Protein 2HW4 (pdb70)

Secondary structure (DSSP, 8-state):
---PPP-GGGS-SEEE--SEEEEEEEEEEE---EEEEEEE-TT-SSHHHHHHHHHHHHHHTT-EEEEEEEEEEEEETTTTEEEEE---TTT-B--HHHHHHHHHHHSTTSEEEE--

Organism: Homo sapiens (NCBI:txid9606)

GO terms:
  GO:0051015 actin filament binding (F, IDA)
  GO:0061851 leading edge of lamellipodium (C, IDA)
  GO:0030036 actin cytoskeleton organization (P, IDA)
  GO:0097581 lamellipodium organization (P, IDA)
  GO:0005515 protein binding (F, IPI)
  GO:0101006 protein histidine phosphatase activity (F, IDA)
  GO:0004857 enzyme inhibitor activity (F, IDA)
  GO:0005829 cytosol (C, IDA)
  GO:0019855 calcium channel inhibitor activity (F, IDA)
  GO:0101006 protein histidine phosphatase activity (F, IMP)
  GO:2000147 positive regulation of cell motility (P, IMP)
  GO:0030036 actin cytoskeleton organization (P, IMP)
  GO:0050860 negative regulation of T cell receptor signaling pathway (P, IMP)
  GO:0044325 transmembrane transporter binding (F, IPI)
  GO:0070062 extracellular exosome (C, HDA)

InterPro domains:
  IPR007702 Janus [PF05005] (8-117)
  IPR007702 Janus [PTHR12258] (3-125)
  IPR038596 Janus superfamily [G3DSA:3.50.20.20] (5-125)

Nearest PDB structures (foldseek):
  2hw4-assembly1_A  TM=1.009E+00  e=3.375E-26  Homo sapiens
  2nmm-assembly4_A  TM=9.872E-01  e=8.750E-22  Homo sapiens
  2nmm-assembly4_B  TM=9.873E-01  e=2.707E-21  Homo sapiens
  2nmm-assembly4_C  TM=9.856E-01  e=1.383E-20  Homo sapiens
  2ozx-assembly1_A  TM=9.303E-01  e=9.851E-19  Homo sapiens

CATH classification: 3.50.20.20

B-factor: mean 30.45, std 9.73, range [15.41, 74.86]

Structure (mmCIF, N/CA/C/O backbone):
data_2HW4
#
_entry.id   2HW4
#
_cell.length_a   112.530
_cell.length_b   112.530
_cell.length_c   29.370
_cell.angle_alpha   90.00
_cell.angle_beta   90.00
_cell.angle_gamma   120.00
#
_symmetry.space_group_name_H-M   'H 3'
#
loop_
_entity.id
_entity.type
_entity.pdbx_description
1 polymer '14 kDa phosphohistidine phosphatase'
2 non-polymer 'FORMIC ACID'
3 water water
#
loop_
_atom_site.group_PDB
_atom_site.id
_atom_site.type_symbol
_atom_site.label_atom_id
_atom_site.label_alt_id
_atom_site.label_comp_id
_atom_site.label_asym_id
_atom_site.label_entity_id
_atom_site.label_seq_id
_atom_site.pdbx_PDB_ins_code
_atom_site.Cartn_x
_atom_site.Cartn_y
_atom_site.Cartn_z
_atom_site.occupancy
_atom_site.B_iso_or_equiv
_atom_site.auth_seq_id
_atom_site.auth_comp_id
_atom_site.auth_asym_id
_atom_site.auth_atom_id
_atom_site.pdbx_PDB_model_num
ATOM 1 N N . LEU A 1 18 ? -45.448 -17.846 -9.371 1.00 40.88 -1 LEU A N 1
ATOM 2 C CA . LEU A 1 18 ? -44.546 -18.996 -9.686 1.00 40.38 -1 LEU A CA 1
ATOM 3 C C . LEU A 1 18 ? -43.216 -18.991 -8.885 1.00 39.37 -1 LEU A C 1
ATOM 4 O O . LEU A 1 18 ? -42.986 -18.112 -8.037 1.00 40.06 -1 LEU A O 1
ATOM 9 N N . TYR A 1 19 ? -42.364 -19.978 -9.151 1.00 36.75 0 TYR A N 1
ATOM 10 C CA . TYR A 1 19 ? -41.011 -20.059 -8.610 1.00 35.77 0 TYR A CA 1
ATOM 11 C C . TYR A 1 19 ? -40.011 -19.912 -9.731 1.00 34.44 0 TYR A C 1
ATOM 12 O O . TYR A 1 19 ? -40.270 -20.345 -10.869 1.00 31.48 0 TYR A O 1
ATOM 21 N N . P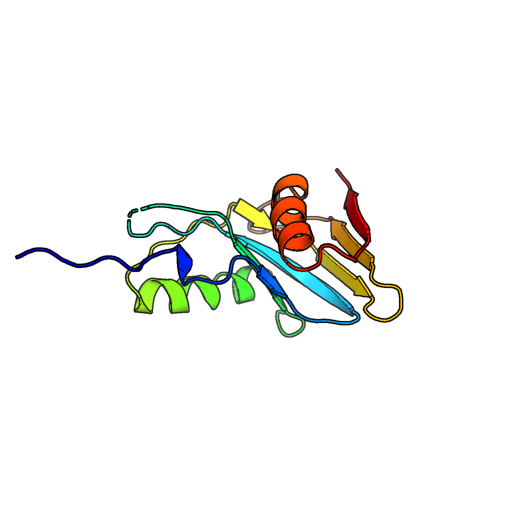HE A 1 20 ? -38.893 -19.286 -9.402 1.00 32.55 1 PHE A N 1
ATOM 22 C CA . PHE A 1 20 ? -37.792 -19.041 -10.327 1.00 33.06 1 PHE A CA 1
ATOM 23 C C . PHE A 1 20 ? -36.638 -19.966 -9.993 1.00 31.74 1 PHE A C 1
ATOM 24 O O . PHE A 1 20 ? -36.213 -20.045 -8.839 1.00 29.55 1 PHE A O 1
ATOM 32 N N . GLN A 1 21 ? -36.146 -20.681 -10.996 1.00 30.03 2 GLN A N 1
ATOM 33 C CA . GLN A 1 21 ? -35.052 -21.616 -10.788 1.00 30.24 2 GLN A CA 1
ATOM 34 C C . GLN A 1 21 ? -33.743 -20.871 -10.883 1.00 29.98 2 GLN A C 1
ATOM 35 O O . GLN A 1 21 ? -33.438 -20.245 -11.868 1.00 28.77 2 GLN A O 1
ATOM 41 N N A SER A 1 22 ? -32.957 -20.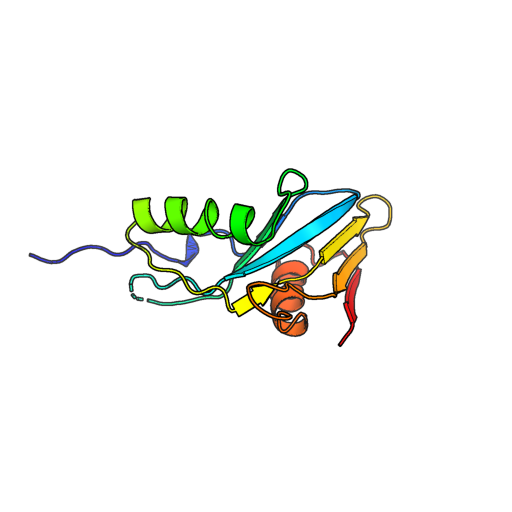955 -9.828 0.50 30.68 3 SER A N 1
ATOM 42 N N B SER A 1 22 ? -32.962 -20.994 -9.824 0.50 30.37 3 SER A N 1
ATOM 43 C CA A SER A 1 22 ? -31.679 -20.267 -9.795 0.50 31.43 3 SER A CA 1
ATOM 44 C CA B SER A 1 22 ? -31.654 -20.369 -9.717 0.50 30.92 3 SER A CA 1
ATOM 45 C C A SER A 1 22 ? -30.590 -21.086 -10.438 0.50 31.56 3 SER A C 1
ATOM 46 C C B SER A 1 22 ? -30.602 -21.115 -10.504 0.50 31.27 3 SER A C 1
ATOM 47 O O A SER A 1 22 ? -30.635 -22.308 -10.441 0.50 31.31 3 SER A O 1
ATOM 48 O O B SER A 1 22 ? -30.679 -22.323 -10.676 0.50 31.17 3 SER A O 1
ATOM 53 N N . MET A 1 23 ? -29.589 -20.393 -10.968 1.00 32.05 4 MET A N 1
ATOM 54 C CA . MET A 1 23 ? -28.406 -21.049 -11.520 1.00 32.92 4 MET A CA 1
ATOM 55 C C . MET A 1 23 ? -27.814 -21.959 -10.451 1.00 33.33 4 MET A C 1
ATOM 56 O O . MET A 1 23 ? -27.704 -21.571 -9.303 1.00 34.24 4 MET A O 1
ATOM 61 N N . ASP A 1 24 ? -27.438 -23.161 -10.854 1.00 34.8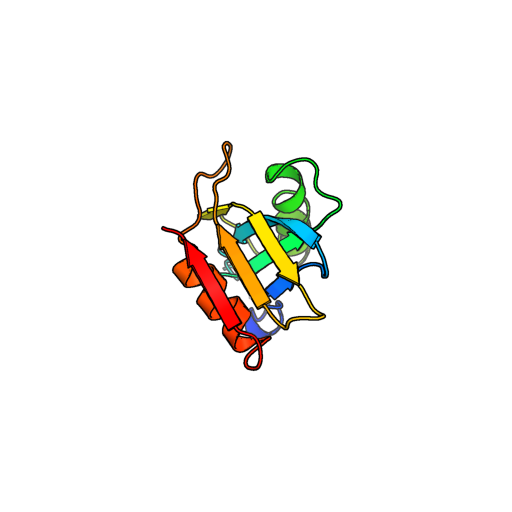2 5 ASP A N 1
ATOM 62 C CA . ASP A 1 24 ? -26.664 -24.044 -10.003 1.00 34.25 5 ASP A CA 1
ATOM 63 C C . ASP A 1 24 ? -25.212 -23.514 -10.051 1.00 33.02 5 ASP A C 1
ATOM 64 O O . ASP A 1 24 ? -24.602 -23.522 -11.088 1.00 29.70 5 ASP A O 1
ATOM 69 N N . LEU A 1 25 ? -24.709 -23.021 -8.924 1.00 33.30 6 LEU A N 1
ATOM 70 C CA . LEU A 1 25 ? -23.327 -22.491 -8.863 1.00 33.82 6 LEU A CA 1
ATOM 71 C C . LEU A 1 25 ? -22.253 -23.546 -9.212 1.00 34.43 6 LEU A C 1
ATOM 72 O O . LEU A 1 25 ? -21.152 -23.214 -9.732 1.00 34.62 6 LEU A O 1
ATOM 77 N N . ALA A 1 26 ? -22.576 -24.823 -8.990 1.00 33.85 7 ALA A N 1
ATOM 78 C CA . ALA A 1 26 ? -21.720 -25.923 -9.418 1.00 33.60 7 ALA A CA 1
ATOM 79 C C . ALA A 1 26 ? -21.341 -25.830 -10.875 1.00 33.27 7 ALA A C 1
ATOM 80 O O . ALA A 1 26 ? -20.256 -26.255 -11.265 1.00 34.19 7 ALA A O 1
ATOM 82 N N . LEU A 1 27 ? -22.177 -25.225 -11.683 1.00 31.88 8 LEU A N 1
ATOM 83 C CA . LEU A 1 27 ? -21.886 -25.149 -13.099 1.00 31.41 8 LEU A CA 1
ATOM 84 C C . LEU A 1 27 ? -21.112 -23.905 -13.472 1.00 31.32 8 LEU A C 1
ATOM 85 O O . LEU A 1 27 ? -20.827 -23.695 -14.642 1.00 31.00 8 LEU A O 1
ATOM 90 N N . ILE A 1 28 ? -20.836 -23.035 -12.508 1.00 29.81 9 ILE A N 1
ATOM 91 C CA . ILE A 1 28 ? -19.999 -21.874 -12.770 1.00 29.32 9 ILE A CA 1
ATOM 92 C C . ILE A 1 28 ? -18.532 -22.269 -12.448 1.00 27.74 9 ILE A C 1
ATOM 93 O O . ILE A 1 28 ? -18.251 -22.710 -11.323 1.00 27.30 9 ILE A O 1
ATOM 98 N N . PRO A 1 29 ? -17.623 -22.161 -13.430 1.00 27.23 10 PRO A N 1
ATOM 99 C CA . PRO A 1 29 ? -16.230 -22.556 -13.142 1.00 27.77 10 PRO A CA 1
ATOM 100 C C . PRO A 1 29 ? -15.655 -21.821 -11.935 1.00 26.52 10 PRO A C 1
ATOM 101 O O . PRO A 1 29 ? -15.794 -20.603 -11.829 1.00 25.45 10 PRO A O 1
ATOM 105 N N . ASP A 1 30 ? -15.016 -22.540 -11.031 1.00 25.32 11 ASP A N 1
ATOM 106 C CA . ASP A 1 30 ? -14.364 -21.881 -9.926 1.00 25.21 11 ASP A CA 1
ATOM 107 C C . ASP A 1 30 ? -13.187 -21.007 -10.350 1.00 23.08 11 ASP A C 1
ATOM 108 O O . ASP A 1 30 ? -12.900 -19.966 -9.699 1.00 24.61 11 ASP A O 1
ATOM 113 N N . VAL A 1 31 ? -12.487 -21.444 -11.373 1.00 21.31 12 VAL A N 1
ATOM 114 C CA . VAL A 1 31 ? -11.311 -20.744 -11.881 1.00 22.96 12 VAL A CA 1
ATOM 115 C C . VAL A 1 31 ? -11.408 -20.599 -13.391 1.00 23.12 12 VAL A C 1
ATOM 116 O O . VAL A 1 31 ? -11.743 -21.555 -14.091 1.00 23.62 12 VAL A O 1
ATOM 120 N N . ASP A 1 32 ? -11.157 -19.375 -13.883 1.00 23.00 13 ASP A N 1
ATOM 121 C CA . ASP A 1 32 ? -10.914 -19.132 -15.323 1.00 23.43 13 ASP A CA 1
ATOM 122 C C . ASP A 1 32 ? -9.813 -18.111 -15.449 1.00 23.50 13 ASP A C 1
ATOM 123 O O . ASP A 1 32 ? -9.976 -16.896 -15.201 1.00 23.36 13 ASP A O 1
ATOM 128 N N . ILE A 1 33 ? -8.623 -18.614 -15.688 1.00 23.54 14 ILE A N 1
ATOM 129 C CA . ILE A 1 33 ? -7.486 -17.781 -15.824 1.00 23.72 14 ILE A CA 1
ATOM 130 C C . ILE A 1 33 ? -6.718 -18.066 -17.089 1.00 25.77 14 ILE A C 1
ATOM 131 O O . ILE A 1 33 ? -6.866 -19.145 -17.687 1.00 23.70 14 ILE A O 1
ATOM 136 N N . ASP A 1 34 ? -5.887 -17.117 -17.480 1.00 26.65 15 ASP A N 1
ATOM 137 C CA . ASP A 1 34 ? -5.073 -17.308 -18.698 1.00 29.40 15 ASP A CA 1
ATOM 138 C C . ASP A 1 34 ? -3.806 -18.084 -18.290 1.00 30.43 15 ASP A C 1
ATOM 139 O O . ASP A 1 34 ? -3.630 -18.526 -17.138 1.00 28.91 15 ASP A O 1
ATOM 144 N N A SER A 1 35 ? -2.930 -18.280 -19.266 0.50 32.69 16 SER A N 1
ATOM 145 N N B SER A 1 35 ? -2.911 -18.267 -19.240 0.50 32.30 16 SER A N 1
ATOM 146 C CA A SER A 1 35 ? -1.716 -19.071 -19.114 0.50 33.49 16 SER A CA 1
ATOM 147 C CA B SER A 1 35 ? -1.685 -18.979 -18.972 0.50 32.79 16 SER A CA 1
ATOM 148 C C A SER A 1 35 ? -0.477 -18.290 -19.535 0.50 34.22 16 SER A C 1
ATOM 149 C C B SER A 1 35 ? -0.473 -18.275 -19.516 0.50 33.85 16 SER A C 1
ATOM 150 O O A SER A 1 35 ? -0.563 -17.324 -20.282 0.50 36.05 16 SER A O 1
ATOM 151 O O B SER A 1 35 ? -0.566 -17.370 -20.333 0.50 35.72 16 SER A O 1
ATOM 156 N N . ASP A 1 36 ? 0.668 -18.697 -18.999 1.00 35.09 17 ASP A N 1
ATOM 157 C CA . ASP A 1 36 ? 1.995 -18.170 -19.358 1.00 35.21 17 ASP A CA 1
ATOM 158 C C . ASP A 1 36 ? 2.116 -16.700 -19.422 1.00 35.03 17 ASP A C 1
ATOM 159 O O . ASP A 1 36 ? 2.313 -16.080 -20.507 1.00 35.98 17 ASP A O 1
ATOM 164 N N . GLY A 1 37 ? 2.043 -16.114 -18.249 1.00 31.64 18 GLY A N 1
ATOM 165 C CA . GLY A 1 37 ? 2.311 -14.739 -18.218 1.00 29.38 18 GLY A CA 1
ATOM 166 C C . GLY A 1 37 ? 1.785 -14.198 -16.923 1.00 27.72 18 GLY A C 1
ATOM 167 O O . GLY A 1 37 ? 1.386 -14.974 -16.035 1.00 24.44 18 GLY A O 1
ATOM 168 N N . VAL A 1 38 ? 1.782 -12.885 -16.876 1.00 25.46 19 VAL A N 1
ATOM 169 C CA . VAL A 1 38 ? 1.368 -12.130 -15.690 1.00 24.18 19 VAL A CA 1
ATOM 170 C C . VAL A 1 38 ? 0.154 -11.369 -16.094 1.00 24.31 19 VAL A C 1
ATOM 171 O O . VAL A 1 38 ? 0.148 -10.729 -17.130 1.00 22.73 19 VAL A O 1
ATOM 175 N N . PHE A 1 39 ? -0.882 -11.346 -15.245 1.00 21.11 20 PHE A N 1
ATOM 176 C CA . PHE A 1 39 ? -2.088 -10.675 -15.584 1.00 19.70 20 PHE A CA 1
ATOM 177 C C . PHE A 1 39 ? -2.875 -10.358 -14.329 1.00 19.32 20 PHE A C 1
ATOM 178 O O . PHE A 1 39 ? -2.634 -10.966 -13.259 1.00 17.86 20 PHE A O 1
ATOM 186 N N . LYS A 1 40 ? -3.730 -9.362 -14.466 1.00 18.61 21 LYS A N 1
ATOM 187 C CA . LYS A 1 40 ? -4.671 -9.001 -13.404 1.00 19.95 21 LYS A CA 1
ATOM 188 C C . LYS A 1 40 ? -5.668 -10.147 -13.137 1.00 19.77 21 LYS A C 1
ATOM 189 O O . LYS A 1 40 ? -6.150 -10.843 -14.053 1.00 18.78 21 LYS A O 1
ATOM 195 N N . TYR A 1 41 ? -6.067 -10.264 -11.869 1.00 17.42 22 TYR A N 1
ATOM 196 C CA . TYR A 1 41 ? -7.134 -11.094 -11.512 1.00 15.79 22 TYR A CA 1
ATOM 197 C C . TYR A 1 41 ? -7.996 -10.444 -10.434 1.00 16.69 22 TYR A C 1
ATOM 198 O O . TYR A 1 41 ? -7.533 -9.571 -9.668 1.00 15.58 22 TYR A O 1
ATOM 207 N N . VAL A 1 42 ? -9.206 -10.951 -10.359 1.00 18.66 23 VAL A N 1
ATOM 208 C CA . VAL A 1 42 ? -10.148 -10.641 -9.269 1.00 18.05 23 VAL A CA 1
ATOM 209 C C . VAL A 1 42 ? -10.727 -11.925 -8.679 1.00 18.40 23 VAL A C 1
ATOM 210 O O . VAL A 1 42 ? -10.842 -12.985 -9.339 1.00 17.46 23 VAL A O 1
ATOM 214 N N . LEU A 1 43 ? -11.066 -11.778 -7.404 1.00 18.76 24 LEU A N 1
ATOM 215 C CA . LEU A 1 43 ? -11.801 -12.756 -6.619 1.00 18.42 24 LEU A CA 1
ATOM 216 C C . LEU A 1 43 ? -13.210 -12.241 -6.414 1.00 18.31 24 LEU A C 1
ATOM 217 O O . LEU A 1 43 ? -13.442 -11.136 -5.867 1.00 18.61 24 LEU A O 1
ATOM 222 N N . ILE A 1 44 ? -14.188 -13.053 -6.837 1.00 20.45 25 ILE A N 1
ATOM 223 C CA . ILE A 1 44 ? -15.555 -12.593 -6.954 1.00 22.01 25 ILE A CA 1
ATOM 224 C C . ILE A 1 44 ? -16.402 -13.527 -6.130 1.00 23.33 25 ILE A C 1
ATO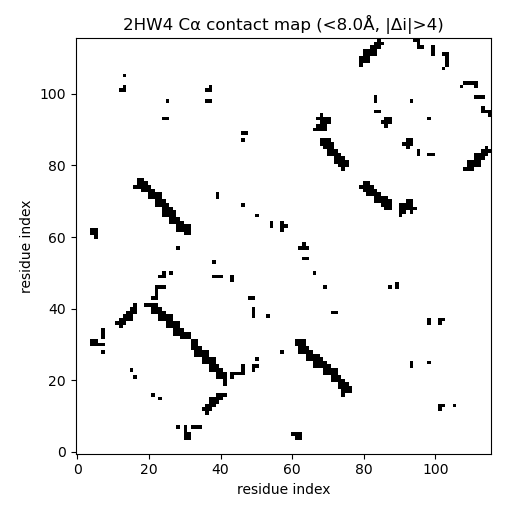M 225 O O . ILE A 1 44 ? -16.195 -14.720 -6.195 1.00 25.00 25 ILE A O 1
ATOM 230 N N A ARG A 1 45 ? -17.319 -12.980 -5.341 0.50 24.01 26 ARG A N 1
ATOM 231 N N C ARG A 1 45 ? -17.308 -13.002 -5.312 0.50 24.32 26 ARG A N 1
ATOM 232 C CA A ARG A 1 45 ? -18.381 -13.791 -4.727 0.50 24.51 26 ARG A CA 1
ATOM 233 C CA C ARG A 1 45 ? -18.350 -13.860 -4.714 0.50 24.89 26 ARG A CA 1
ATOM 234 C C A ARG A 1 45 ? -19.624 -13.778 -5.605 0.50 24.42 26 ARG A C 1
ATOM 235 C C C ARG A 1 45 ? -19.613 -13.795 -5.573 0.50 24.64 26 ARG A C 1
ATOM 236 O O A ARG A 1 45 ? -20.185 -12.711 -5.878 0.50 23.02 26 ARG A O 1
ATOM 237 O O C ARG A 1 45 ? -20.160 -12.716 -5.819 0.50 23.31 26 ARG A O 1
ATOM 252 N N . VAL A 1 46 ? -20.030 -14.965 -6.058 1.00 24.80 27 VAL A N 1
ATOM 253 C CA . VAL A 1 46 ? -21.250 -15.117 -6.873 1.00 27.09 27 VAL A CA 1
ATOM 254 C C . VAL A 1 46 ? -22.347 -15.678 -5.983 1.00 28.63 27 VAL A C 1
ATOM 255 O O . VAL A 1 46 ? -22.104 -16.619 -5.214 1.00 29.63 27 VAL A O 1
ATOM 259 N N . HIS A 1 47 ? -23.502 -15.040 -6.100 1.00 31.28 28 HIS A N 1
ATOM 260 C CA . HIS A 1 47 ? -24.757 -15.341 -5.395 1.00 33.60 28 HIS A CA 1
ATOM 261 C C . HIS A 1 47 ? -25.767 -15.860 -6.399 1.00 35.23 28 HIS A C 1
ATOM 262 O O . HIS A 1 47 ? -25.997 -15.238 -7.444 1.00 34.05 28 HIS A O 1
ATOM 269 N N . SER A 1 48 ? -26.417 -16.965 -6.045 1.00 39.45 29 SER A N 1
ATOM 270 C CA . SER A 1 48 ? -27.284 -17.703 -6.977 1.00 41.15 29 SER A CA 1
ATOM 271 C C . SER A 1 48 ? -28.389 -16.980 -7.760 1.00 44.56 29 SER A C 1
ATOM 272 O O . SER A 1 48 ? -28.643 -17.430 -8.881 1.00 46.49 29 SER A O 1
ATOM 275 N N . ALA A 1 49 ? -29.101 -15.962 -7.256 1.00 46.11 30 ALA A N 1
ATOM 276 C CA . ALA A 1 49 ? -29.226 -15.578 -5.865 1.00 48.24 30 ALA A CA 1
ATOM 277 C C . ALA A 1 49 ? -30.723 -15.467 -5.686 1.00 48.97 30 ALA A C 1
ATOM 278 O O . ALA A 1 49 ? -31.291 -14.540 -6.269 1.00 51.00 30 ALA A O 1
ATOM 280 N N . GLU A 1 58 ? -25.902 -21.275 -2.721 1.00 43.02 39 GLU A N 1
ATOM 281 C CA . GLU A 1 58 ? -26.379 -19.925 -3.010 1.00 42.10 39 GLU A CA 1
ATOM 282 C C . GLU A 1 58 ? -25.283 -18.867 -3.189 1.00 40.53 39 GLU A C 1
ATOM 283 O O . GLU A 1 58 ? -25.564 -17.842 -3.844 1.00 40.00 39 GLU A O 1
ATOM 289 N N . SER A 1 59 ? -24.085 -19.087 -2.616 1.00 38.56 40 SER A N 1
ATOM 290 C CA . SER A 1 59 ? -22.885 -18.316 -3.054 1.00 37.28 40 SER A CA 1
ATOM 291 C C . SER A 1 59 ? -21.533 -19.076 -2.989 1.00 35.98 40 SER A C 1
ATOM 292 O O . SER A 1 59 ? -21.339 -20.036 -2.214 1.00 37.45 40 SER A O 1
ATOM 295 N N . LYS A 1 60 ? -20.573 -18.634 -3.796 1.00 32.48 41 LYS A N 1
ATOM 296 C CA . LYS A 1 60 ? -19.246 -19.219 -3.776 1.00 30.56 41 LYS A CA 1
ATOM 297 C C . LYS A 1 60 ? -18.253 -18.172 -4.315 1.00 27.50 41 LYS A C 1
ATOM 298 O O . LYS A 1 60 ? -18.672 -17.188 -4.873 1.00 26.35 41 LYS A O 1
ATOM 304 N N . GLU A 1 61 ? -16.979 -18.400 -4.108 1.00 27.62 42 GLU A N 1
ATOM 305 C CA . GLU A 1 61 ? -15.910 -17.502 -4.608 1.00 27.58 42 GLU A CA 1
ATOM 306 C C . GLU A 1 61 ? -15.270 -18.128 -5.802 1.00 25.93 42 GLU A C 1
ATOM 307 O O . GLU A 1 61 ? -15.002 -19.346 -5.872 1.00 26.74 42 GLU A O 1
ATOM 313 N N . ILE A 1 62 ? -15.072 -17.284 -6.794 1.00 23.14 43 ILE A N 1
ATOM 314 C CA . ILE A 1 62 ? -14.458 -17.667 -8.052 1.00 21.41 43 ILE A CA 1
ATOM 315 C C . ILE A 1 62 ? -13.276 -16.722 -8.393 1.00 20.04 43 ILE A C 1
ATOM 316 O O . ILE A 1 62 ? -13.242 -15.555 -7.972 1.00 19.17 43 ILE A O 1
ATOM 321 N N . VAL A 1 63 ? -12.329 -17.246 -9.162 1.00 18.75 44 VAL A N 1
ATOM 322 C CA . VAL A 1 63 ? -11.116 -16.574 -9.599 1.00 18.63 44 VAL A CA 1
ATOM 323 C C . VAL A 1 63 ? -11.202 -16.344 -11.069 1.00 18.77 44 VAL A C 1
ATOM 324 O O . VAL A 1 63 ? -11.506 -17.280 -11.839 1.00 17.76 44 VAL A O 1
ATOM 328 N N . ARG A 1 64 ? -10.985 -15.108 -11.445 1.00 19.01 45 ARG A N 1
ATOM 329 C CA . ARG A 1 64 ? -11.043 -14.720 -12.843 1.00 19.47 45 ARG A CA 1
ATOM 330 C C . ARG A 1 64 ? -9.857 -13.832 -13.148 1.00 18.90 45 ARG A C 1
ATOM 331 O O . ARG A 1 64 ? -9.683 -12.780 -12.532 1.00 18.67 45 ARG A O 1
ATOM 339 N N . GLY A 1 65 ? -9.065 -14.193 -14.148 1.00 19.27 46 GLY A N 1
ATOM 340 C CA . GLY A 1 65 ? -7.860 -13.453 -14.489 1.00 19.26 46 GLY A CA 1
ATOM 341 C C . GLY A 1 65 ? -7.513 -13.598 -15.968 1.00 20.38 46 GLY A C 1
ATOM 342 O O . GLY A 1 65 ? -7.469 -14.713 -16.469 1.00 21.36 46 GLY A O 1
ATOM 343 N N . TYR A 1 66 ? -7.280 -12.470 -16.626 1.00 22.58 47 TYR A N 1
ATOM 344 C CA . TYR A 1 66 ? -7.139 -12.402 -18.107 1.00 23.40 47 TYR A CA 1
ATOM 345 C C . TYR A 1 66 ? -6.156 -11.369 -18.544 1.00 25.09 47 TYR A C 1
ATOM 346 O O . TYR A 1 66 ? -6.124 -10.252 -18.083 1.00 23.87 47 TYR A O 1
ATOM 355 N N . LYS A 1 67 ? -5.318 -11.787 -19.496 1.00 25.09 48 LYS A N 1
ATOM 356 C CA . LYS A 1 67 ? -4.328 -10.931 -20.060 1.00 27.01 48 LYS A CA 1
ATOM 357 C C . LYS A 1 67 ? -4.893 -9.734 -20.764 1.00 25.85 48 LYS A C 1
ATOM 358 O O . LYS A 1 67 ? -4.253 -8.728 -20.790 1.00 26.82 48 LYS A O 1
ATOM 364 N N . TRP A 1 68 ? -6.093 -9.840 -21.294 1.00 26.19 49 TRP A N 1
ATOM 365 C CA . TRP A 1 68 ? -6.673 -8.708 -22.064 1.00 27.40 49 TRP A CA 1
ATOM 366 C C . TRP A 1 68 ? -7.102 -7.519 -21.217 1.00 27.10 49 TRP A C 1
ATOM 367 O O . TRP A 1 68 ? -7.300 -6.394 -21.707 1.00 25.76 49 TRP A O 1
ATOM 378 N N . ALA A 1 69 ? -7.312 -7.765 -19.932 1.00 26.95 50 ALA A N 1
ATOM 379 C CA . ALA A 1 69 ? -7.807 -6.716 -19.024 1.00 26.39 50 ALA A CA 1
ATOM 380 C C . ALA A 1 69 ? -6.776 -5.655 -18.715 1.00 26.33 50 ALA A C 1
ATOM 381 O O . ALA A 1 69 ? -5.746 -5.921 -18.080 1.00 27.52 50 ALA A O 1
ATOM 383 N N . GLU A 1 70 ? -7.072 -4.425 -19.122 1.00 27.27 51 GLU A N 1
ATOM 384 C CA . GLU A 1 70 ? -6.291 -3.269 -18.713 1.00 27.58 51 GLU A CA 1
ATOM 385 C C . GLU A 1 70 ? -6.452 -2.941 -17.244 1.00 26.39 51 GLU A C 1
ATOM 386 O O . GLU A 1 70 ? -5.453 -2.587 -16.566 1.00 26.65 51 GLU A O 1
ATOM 392 N N . TYR A 1 71 ? -7.690 -3.090 -16.726 1.00 26.32 52 TYR A N 1
ATOM 393 C CA . TYR A 1 71 ? -8.011 -2.801 -15.341 1.00 25.06 52 TYR A CA 1
ATOM 394 C C . TYR A 1 71 ? -8.717 -3.969 -14.685 1.00 22.05 52 TYR A C 1
ATOM 395 O O . TYR A 1 71 ? -9.448 -4.704 -15.340 1.00 19.85 52 TYR A O 1
ATOM 404 N N . HIS A 1 72 ? -8.582 -4.080 -13.360 1.00 22.64 53 HIS A N 1
ATOM 405 C CA . HIS A 1 72 ? -9.387 -5.056 -12.626 1.00 21.69 53 HIS A CA 1
ATOM 406 C C . HIS A 1 72 ? -10.871 -4.865 -12.915 1.00 21.08 53 HIS A C 1
ATOM 407 O O . HIS A 1 72 ? -11.612 -5.835 -13.060 1.00 19.89 53 HIS A O 1
ATOM 414 N N . ALA A 1 73 ? -11.316 -3.608 -12.957 1.00 21.48 54 ALA A N 1
ATOM 415 C CA . ALA A 1 73 ? -12.681 -3.338 -13.209 1.00 21.89 54 ALA A CA 1
ATOM 416 C C . ALA A 1 73 ? -13.193 -3.930 -14.541 1.00 22.12 54 ALA A C 1
ATOM 417 O O . ALA A 1 73 ? -14.401 -4.201 -14.643 1.00 23.71 54 ALA A O 1
ATOM 419 N N . ASP A 1 74 ? -12.320 -4.045 -15.533 1.00 23.43 55 ASP A N 1
ATOM 420 C CA . ASP A 1 74 ? -12.700 -4.623 -16.837 1.00 23.31 55 ASP A CA 1
ATOM 421 C C . ASP A 1 74 ? -13.060 -6.080 -16.661 1.00 23.62 55 ASP A C 1
ATOM 422 O O . ASP A 1 74 ? -13.990 -6.627 -17.337 1.00 22.83 55 ASP A O 1
ATOM 427 N N . ILE A 1 75 ? -12.330 -6.766 -15.770 1.00 22.64 56 ILE A N 1
ATOM 428 C CA . ILE A 1 75 ? -12.613 -8.164 -15.547 1.00 21.82 56 ILE A CA 1
ATOM 429 C C . ILE A 1 75 ? -13.924 -8.297 -14.813 1.00 22.41 56 ILE A C 1
ATOM 430 O O . ILE A 1 75 ? -14.840 -9.063 -15.208 1.00 22.68 56 ILE A O 1
ATOM 435 N N . TYR A 1 76 ? -14.064 -7.542 -13.739 1.00 22.90 57 TYR A N 1
ATOM 436 C CA . TYR A 1 76 ? -15.302 -7.584 -12.954 1.00 23.20 57 TYR A CA 1
ATOM 437 C C . TYR A 1 76 ? -16.553 -7.211 -13.769 1.00 23.21 57 TYR A C 1
ATOM 438 O O . TYR A 1 76 ? -17.598 -7.849 -13.661 1.00 22.14 57 TYR A O 1
ATOM 447 N N A ASP A 1 77 ? -16.437 -6.206 -14.619 0.50 23.80 58 ASP A N 1
ATOM 448 N N B ASP A 1 77 ? -16.419 -6.183 -14.588 0.50 23.66 58 ASP A N 1
ATOM 449 C CA A ASP A 1 77 ? -17.557 -5.806 -15.460 0.50 24.57 58 ASP A CA 1
ATOM 450 C CA B ASP A 1 77 ? -17.498 -5.724 -15.445 0.50 25.12 58 ASP A CA 1
ATOM 451 C C A ASP A 1 77 ? -17.975 -6.932 -16.400 0.50 24.43 58 ASP A C 1
ATOM 452 C C B ASP A 1 77 ? -17.949 -6.868 -16.407 0.50 24.59 58 ASP A C 1
ATOM 453 O O A ASP A 1 77 ? -19.156 -7.209 -16.553 0.50 24.96 58 ASP A O 1
ATOM 454 O O B ASP A 1 77 ? -19.138 -7.124 -16.537 0.50 25.18 58 ASP A O 1
ATOM 463 N N . LYS A 1 78 ? -17.005 -7.573 -17.021 1.00 25.72 59 LYS A N 1
ATOM 464 C CA . LYS A 1 78 ? -17.282 -8.693 -17.935 1.00 26.11 59 LYS A CA 1
ATOM 465 C C . LYS A 1 78 ? -17.918 -9.829 -17.163 1.00 26.55 59 LYS A C 1
ATOM 466 O O . LYS A 1 78 ? -19.016 -10.311 -17.502 1.00 24.91 59 LYS A O 1
ATOM 472 N N . VAL A 1 79 ? -17.311 -10.198 -16.029 1.00 25.24 60 VAL A N 1
ATOM 473 C CA . VAL A 1 79 ? -17.809 -11.353 -15.312 1.00 24.59 60 VAL A CA 1
ATOM 474 C C . VAL A 1 79 ? -19.168 -11.118 -14.724 1.00 25.68 60 VAL A C 1
ATOM 475 O O . VAL A 1 79 ? -20.082 -11.963 -14.845 1.00 26.55 60 VAL A O 1
ATOM 479 N N . SER A 1 80 ? -19.352 -9.981 -14.100 1.00 25.19 61 SER A N 1
ATOM 480 C CA . SER A 1 80 ? -20.602 -9.712 -13.428 1.00 28.13 61 SER A CA 1
ATOM 481 C C . SER A 1 80 ? -21.720 -9.531 -14.459 1.00 28.79 61 SER A C 1
ATOM 482 O O . SER A 1 80 ? -22.865 -9.833 -14.150 1.00 28.75 61 SER A O 1
ATOM 485 N N . GLY A 1 81 ? -21.382 -9.097 -15.677 1.00 30.50 62 GLY A N 1
ATOM 486 C CA . GLY A 1 81 ? -22.375 -9.004 -16.765 1.00 30.77 62 GLY A CA 1
ATOM 487 C C . GLY A 1 81 ? -22.867 -10.403 -17.165 1.00 31.44 62 GLY A C 1
ATOM 488 O O . GLY A 1 81 ? -24.082 -10.679 -17.231 1.00 33.10 62 GLY A O 1
ATOM 489 N N . ASP A 1 82 ? -21.912 -11.288 -17.413 1.00 31.20 63 ASP A N 1
ATOM 490 C CA . ASP A 1 82 ? -22.179 -12.690 -17.668 1.00 32.21 63 ASP A CA 1
ATOM 491 C C . ASP A 1 82 ? -23.024 -13.322 -16.559 1.00 32.35 63 ASP A C 1
ATOM 492 O O . ASP A 1 82 ? -24.000 -14.019 -16.838 1.00 32.87 63 ASP A O 1
ATOM 497 N N . MET A 1 83 ? -22.676 -13.067 -15.306 1.00 31.42 64 MET A N 1
ATOM 498 C CA . MET A 1 83 ? -23.419 -13.662 -14.199 1.00 32.07 64 MET A CA 1
ATOM 499 C C . MET A 1 83 ? -24.852 -13.145 -14.190 1.00 32.46 64 MET A C 1
ATOM 500 O O . MET A 1 83 ? -25.808 -13.923 -14.020 1.00 32.01 64 MET A O 1
ATOM 505 N N . GLN A 1 84 ? -24.993 -11.843 -14.432 1.00 32.39 65 GLN A N 1
ATOM 506 C CA . GLN A 1 84 ? -26.291 -11.197 -14.391 1.00 33.48 65 GLN A CA 1
ATOM 507 C C . GLN A 1 84 ? -27.186 -11.787 -15.477 1.00 31.80 65 GLN A C 1
ATOM 508 O O . GLN A 1 84 ? -28.353 -11.893 -15.257 1.00 31.15 65 GLN A O 1
ATOM 514 N N . LYS A 1 85 ? -26.628 -12.158 -16.624 1.00 34.05 66 LYS A N 1
ATOM 515 C CA . LYS A 1 85 ? -27.385 -12.841 -17.693 1.00 36.10 66 LYS A CA 1
ATOM 516 C C . LYS A 1 85 ? -28.006 -14.137 -17.190 1.00 36.12 66 LYS A C 1
ATOM 517 O O . LYS A 1 85 ? -29.103 -14.529 -17.659 1.00 36.00 66 LYS A O 1
ATOM 523 N N . GLN A 1 86 ? -27.345 -14.784 -16.226 1.00 35.15 67 GLN A N 1
ATOM 524 C CA . GLN A 1 86 ? -27.810 -16.061 -15.644 1.00 35.58 67 GLN A CA 1
ATOM 525 C C . GLN A 1 86 ? -28.567 -15.886 -14.351 1.00 35.37 67 GLN A C 1
ATOM 526 O O . GLN A 1 86 ? -28.843 -16.852 -13.637 1.00 35.43 67 GLN A O 1
ATOM 532 N N . GLY A 1 87 ? -28.944 -14.656 -14.053 1.00 34.02 68 GLY A N 1
ATOM 533 C CA . GLY A 1 87 ? -29.629 -14.373 -12.831 1.00 33.71 68 GLY A CA 1
ATOM 534 C C . GLY A 1 87 ? -28.844 -14.399 -11.541 1.00 33.39 68 GLY A C 1
ATOM 535 O O . GLY A 1 87 ? -29.452 -14.497 -10.454 1.00 33.31 68 GLY A O 1
ATOM 536 N N A CYS A 1 88 ? -27.525 -14.309 -11.638 0.50 32.82 69 CYS A N 1
ATOM 537 N N B CYS A 1 88 ? -27.512 -14.305 -11.628 0.50 32.85 69 CYS A N 1
ATOM 538 C CA A CYS A 1 88 ? -26.706 -14.253 -10.455 0.50 33.02 69 CYS A CA 1
ATOM 539 C CA B CYS A 1 88 ? -26.645 -14.332 -10.448 0.50 33.10 69 CYS A CA 1
ATOM 540 C C A CYS A 1 88 ? -26.293 -12.822 -10.186 0.50 32.89 69 CYS A C 1
ATOM 541 C C B CYS A 1 88 ? -26.005 -12.973 -10.192 0.50 32.90 69 CYS A C 1
ATOM 542 O O A CYS A 1 88 ? -26.312 -11.978 -11.078 0.50 32.46 69 CYS A O 1
ATOM 543 O O B CYS A 1 88 ? -25.457 -12.378 -11.114 0.50 32.43 69 CYS A O 1
ATOM 548 N N . ASP A 1 89 ? -25.997 -12.551 -8.922 1.00 32.44 70 ASP A N 1
ATOM 549 C CA . ASP A 1 89 ? -25.475 -11.269 -8.511 1.00 32.39 70 ASP A CA 1
ATOM 550 C C . ASP A 1 89 ? -24.051 -11.549 -8.038 1.00 31.24 70 ASP A C 1
ATOM 551 O O . ASP A 1 89 ? -23.747 -12.666 -7.631 1.00 30.18 70 ASP A O 1
ATOM 556 N N . CYS A 1 90 ? -23.205 -10.522 -8.108 1.00 30.76 71 CYS A N 1
ATOM 557 C CA . CYS A 1 90 ? -21.772 -10.623 -7.784 1.00 30.58 71 CYS A CA 1
ATOM 558 C C . CYS A 1 90 ? -21.355 -9.572 -6.788 1.00 30.14 71 CYS A C 1
ATOM 559 O O . CYS A 1 90 ? -22.020 -8.536 -6.686 1.00 28.40 71 CYS A O 1
ATOM 562 N N . GLU A 1 91 ? -20.275 -9.871 -6.037 1.00 28.64 72 GLU A N 1
ATOM 563 C CA . GLU A 1 91 ? -19.520 -8.898 -5.251 1.00 29.13 72 GLU A CA 1
ATOM 564 C C . GLU A 1 91 ? -18.062 -9.106 -5.588 1.00 25.68 72 GLU A C 1
ATOM 565 O O . GLU A 1 91 ? -17.614 -10.239 -5.611 1.00 26.16 72 GLU A O 1
ATOM 571 N N . CYS A 1 92 ? -17.287 -8.073 -5.825 1.00 24.06 73 CYS A N 1
ATOM 572 C CA . CYS A 1 92 ? -15.834 -8.251 -5.937 1.00 23.49 73 CYS A CA 1
ATOM 573 C C . CYS A 1 92 ? -15.111 -8.168 -4.587 1.00 23.97 73 CYS A C 1
ATOM 574 O O . CYS A 1 92 ? -15.269 -7.175 -3.835 1.00 24.93 73 CYS A O 1
ATOM 577 N N . LEU A 1 93 ? -14.378 -9.216 -4.218 1.00 22.82 74 LEU A N 1
ATOM 578 C CA . LEU A 1 93 ? -13.773 -9.292 -2.878 1.00 23.08 74 LEU A CA 1
ATOM 579 C C . LEU A 1 93 ? -12.358 -8.749 -2.865 1.00 24.51 74 LEU A C 1
ATOM 580 O O . LEU A 1 93 ? -11.749 -8.539 -1.802 1.00 27.76 74 LEU A O 1
ATOM 585 N N . GLY A 1 94 ? -11.819 -8.439 -4.028 1.00 21.87 75 GLY A N 1
ATOM 586 C CA . GLY A 1 94 ? -10.479 -7.978 -4.155 1.00 21.08 75 GLY A CA 1
ATOM 587 C C . GLY A 1 94 ? -9.837 -8.446 -5.452 1.00 20.05 75 GLY A C 1
ATOM 588 O O . GLY A 1 94 ? -10.452 -9.206 -6.226 1.00 18.15 75 GLY A O 1
ATOM 589 N N . GLY A 1 95 ? -8.611 -8.008 -5.651 1.00 18.78 76 GLY A N 1
ATOM 590 C CA . GLY A 1 95 ? -7.807 -8.437 -6.794 1.00 20.02 76 GLY A CA 1
ATOM 591 C C . GLY A 1 95 ? -6.346 -8.440 -6.568 1.00 19.75 76 GLY A C 1
ATOM 592 O O . GLY A 1 95 ? -5.859 -8.293 -5.446 1.00 22.08 76 GLY A O 1
ATOM 593 N N . GLY A 1 96 ? -5.636 -8.678 -7.655 1.00 18.24 77 GLY A N 1
ATOM 594 C CA . GLY A 1 96 ? -4.246 -8.678 -7.663 1.00 17.69 77 GLY A CA 1
ATOM 595 C C . GLY A 1 96 ? -3.720 -9.104 -9.005 1.00 17.47 77 GLY A C 1
ATOM 596 O O . GLY A 1 96 ? -4.330 -8.752 -10.058 1.00 16.31 77 GLY A O 1
ATOM 597 N N . ARG A 1 97 ? -2.605 -9.828 -8.960 1.00 16.96 78 ARG A N 1
ATOM 598 C CA . ARG A 1 97 ? -2.021 -10.416 -10.175 1.00 17.77 78 ARG A CA 1
ATOM 599 C C . ARG A 1 97 ? -1.812 -11.909 -9.978 1.00 18.34 78 ARG A C 1
ATOM 600 O O . ARG A 1 97 ? -1.632 -12.415 -8.833 1.00 18.39 78 ARG A O 1
ATOM 608 N N . ILE A 1 98 ? -1.783 -12.613 -11.106 1.00 18.19 79 ILE A N 1
ATOM 609 C CA . ILE A 1 98 ? -1.422 -13.998 -11.159 1.00 18.64 79 ILE A CA 1
ATOM 610 C C . ILE A 1 98 ? -0.274 -14.126 -12.155 1.00 19.47 79 ILE A C 1
ATOM 611 O O . ILE A 1 98 ? -0.324 -13.453 -13.213 1.00 20.49 79 ILE A O 1
ATOM 616 N N . SER A 1 99 ? 0.773 -14.853 -11.780 1.00 19.53 80 SER A N 1
ATOM 617 C CA . SER A 1 99 ? 1.868 -15.220 -12.663 1.00 22.27 80 SER A CA 1
ATOM 618 C C . SER A 1 99 ? 1.674 -16.703 -12.925 1.00 24.66 80 SER A C 1
ATOM 619 O O . SER A 1 99 ? 1.714 -17.487 -11.981 1.00 23.74 80 SER A O 1
ATOM 622 N N . HIS A 1 100 ? 1.354 -17.061 -14.166 1.00 25.99 81 HIS A N 1
ATOM 623 C CA . HIS A 1 100 ? 1.121 -18.474 -14.537 1.00 28.54 81 HIS A CA 1
ATOM 624 C C . HIS A 1 100 ? 2.293 -18.911 -15.415 1.00 30.86 81 HIS A C 1
ATOM 625 O O . HIS A 1 100 ? 2.449 -18.406 -16.518 1.00 32.07 81 HIS A O 1
ATOM 632 N N . GLN A 1 101 ? 3.136 -19.802 -14.918 1.00 31.98 82 GLN A N 1
ATOM 633 C CA . GLN A 1 101 ? 4.216 -20.397 -15.761 1.00 34.98 82 GLN A CA 1
ATOM 634 C C . GLN A 1 101 ? 3.928 -21.862 -16.063 1.00 34.92 82 GLN A C 1
ATOM 635 O O . GLN A 1 101 ? 4.197 -22.694 -15.215 1.00 34.62 82 GLN A O 1
ATOM 641 N N . SER A 1 102 ? 3.383 -22.207 -17.235 1.00 36.80 83 SER A N 1
ATOM 642 C CA . SER A 1 102 ? 2.976 -23.591 -17.488 1.00 38.85 83 SER A CA 1
ATOM 643 C C . SER A 1 102 ? 4.187 -24.496 -17.577 1.00 40.35 83 SER A C 1
ATOM 644 O O . SER A 1 102 ? 4.145 -25.576 -17.040 1.00 41.52 83 SER A O 1
ATOM 647 N N . GLN A 1 103 ? 5.274 -24.004 -18.182 1.00 41.51 84 GLN A N 1
ATOM 648 C CA . GLN A 1 103 ? 6.542 -24.717 -18.286 1.00 41.88 84 GLN A CA 1
ATOM 649 C C . GLN A 1 103 ? 7.002 -25.264 -16.970 1.00 41.54 84 GLN A C 1
ATOM 650 O O . GLN A 1 103 ? 7.405 -26.410 -16.899 1.00 42.04 84 GLN A O 1
ATOM 656 N N . ASP A 1 104 ? 6.985 -24.426 -15.934 1.00 39.42 85 ASP A N 1
ATOM 657 C CA . ASP A 1 104 ? 7.425 -24.813 -14.585 1.00 38.10 85 ASP A CA 1
ATOM 658 C C . ASP A 1 104 ? 6.302 -25.330 -13.675 1.00 35.70 85 ASP A C 1
ATOM 659 O O . ASP A 1 104 ? 6.572 -25.724 -12.519 1.00 34.32 85 ASP A O 1
ATOM 664 N N A LYS A 1 105 ? 5.069 -25.366 -14.194 0.50 34.23 86 LYS A N 1
ATOM 665 N N B LYS A 1 105 ? 5.064 -25.291 -14.163 0.50 34.04 86 LYS A N 1
ATOM 666 C CA A LYS A 1 105 ? 3.859 -25.657 -13.398 0.50 33.54 86 LYS A CA 1
ATOM 667 C CA B LYS A 1 105 ? 3.911 -25.687 -13.358 0.50 33.25 86 LYS A CA 1
ATOM 668 C C A LYS A 1 105 ? 3.888 -24.916 -12.065 0.50 31.59 86 LYS A C 1
ATOM 669 C C B LYS A 1 105 ? 3.883 -24.915 -12.050 0.50 31.43 86 LYS A C 1
ATOM 670 O O A LYS A 1 105 ? 3.832 -25.508 -10.990 0.50 30.47 86 LYS A O 1
ATOM 671 O O B LYS A 1 105 ? 3.781 -25.492 -10.970 0.50 30.30 86 LYS A O 1
ATOM 682 N N . LYS A 1 106 ? 3.986 -23.59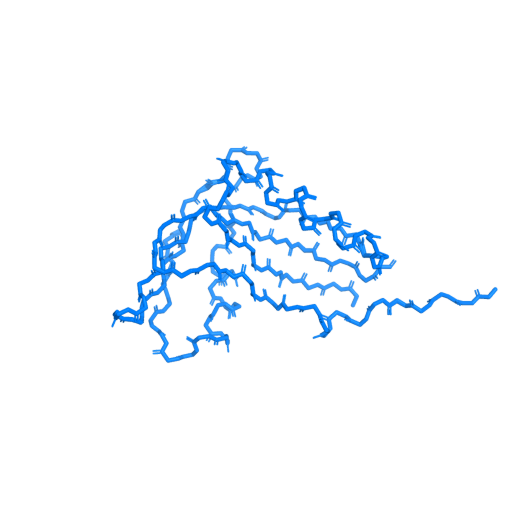8 -12.176 1.00 30.00 87 LYS A N 1
ATOM 683 C CA . LYS A 1 106 ? 3.925 -22.707 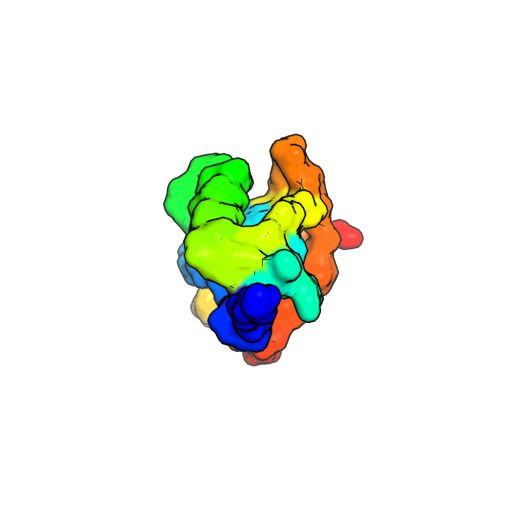-11.028 1.00 30.76 87 LYS A CA 1
ATOM 684 C C . LYS A 1 106 ? 2.884 -21.659 -11.286 1.00 26.87 87 LYS A C 1
ATOM 685 O O . LYS A 1 106 ? 2.825 -21.054 -12.409 1.00 25.90 87 LYS A O 1
ATOM 691 N N . ILE A 1 107 ? 2.100 -21.375 -10.250 1.00 23.25 88 ILE A N 1
ATOM 692 C CA . ILE A 1 107 ? 1.175 -20.268 -10.321 1.00 20.67 88 ILE A CA 1
ATOM 693 C C . ILE A 1 107 ? 1.385 -19.481 -9.024 1.00 21.94 88 ILE A C 1
ATOM 694 O O . ILE A 1 107 ? 1.373 -20.096 -7.969 1.00 22.38 88 ILE A O 1
ATOM 699 N N . HIS A 1 108 ? 1.648 -18.181 -9.139 1.00 20.92 89 HIS A N 1
ATOM 700 C CA . HIS A 1 108 ? 1.821 -17.247 -7.998 1.00 21.38 89 HIS A CA 1
ATOM 701 C C . HIS A 1 108 ? 0.786 -16.162 -8.051 1.00 21.67 89 HIS A C 1
ATOM 702 O O . HIS A 1 108 ? 0.553 -15.574 -9.119 1.00 21.63 89 HIS A O 1
ATOM 709 N N . VAL A 1 109 ? 0.161 -15.900 -6.908 1.00 20.97 90 VAL A N 1
ATOM 710 C CA . VAL A 1 109 ? -0.978 -15.026 -6.765 1.00 20.40 90 VAL A CA 1
ATOM 711 C C . VAL A 1 109 ? -0.599 -13.974 -5.744 1.00 20.49 90 VAL A C 1
ATOM 712 O O . VAL A 1 109 ? -0.065 -14.344 -4.707 1.00 21.22 90 VAL A O 1
ATOM 716 N N . TYR A 1 110 ? -0.764 -12.679 -6.080 1.00 19.57 91 TYR A N 1
ATOM 717 C CA . TYR A 1 110 ? -0.111 -11.621 -5.234 1.00 20.12 91 TYR A CA 1
ATOM 718 C C . TYR A 1 110 ? -0.682 -10.286 -5.575 1.00 21.18 91 TYR A C 1
ATOM 719 O O . TYR A 1 110 ? -1.582 -10.168 -6.421 1.00 19.98 91 TYR A O 1
ATOM 728 N N . GLY A 1 111 ? -0.229 -9.245 -4.877 1.00 21.74 92 GLY A N 1
ATOM 729 C CA . GLY A 1 111 ? -0.623 -7.905 -5.276 1.00 21.37 92 GLY A CA 1
ATOM 730 C C . GLY A 1 111 ? -1.951 -7.382 -4.806 1.00 22.76 92 GLY A C 1
ATOM 731 O O . GLY A 1 111 ? -2.520 -7.878 -3.851 1.00 21.34 92 GLY A O 1
ATOM 732 N N A TYR A 1 112 ? -2.461 -6.369 -5.492 0.50 22.40 93 TYR A N 1
ATOM 733 N N B TYR A 1 112 ? -2.445 -6.379 -5.538 0.50 23.52 93 TYR A N 1
ATOM 734 C CA A TYR A 1 112 ? -3.683 -5.740 -5.059 0.50 23.27 93 TYR A CA 1
ATOM 735 C CA B TYR A 1 112 ? -3.428 -5.440 -5.043 0.50 24.23 93 TYR A CA 1
ATOM 736 C C A TYR A 1 112 ? -4.370 -5.137 -6.257 0.50 22.55 93 TYR A C 1
ATOM 737 C C B TYR A 1 112 ? -4.265 -4.926 -6.224 0.50 23.27 93 TYR A C 1
ATOM 738 O O A TYR A 1 112 ? -3.853 -5.126 -7.362 0.50 24.47 93 TYR A O 1
ATOM 739 O O B TYR A 1 112 ? -3.709 -4.743 -7.317 0.50 24.96 93 TYR A O 1
ATOM 756 N N . SER A 1 113 ? -5.551 -4.624 -5.989 1.00 22.32 94 SER A N 1
ATOM 757 C CA . SER A 1 113 ? -6.366 -3.869 -6.920 1.00 21.30 94 SER A CA 1
ATOM 758 C C . SER A 1 113 ? -6.632 -2.553 -6.241 1.00 22.34 94 SER A C 1
ATOM 759 O O . SER A 1 113 ? -7.106 -2.580 -5.128 1.00 20.26 94 SER A O 1
ATOM 762 N N . MET A 1 114 ? -6.439 -1.419 -6.922 1.00 21.61 95 MET A N 1
ATOM 763 C CA . MET A 1 114 ? -6.863 -0.113 -6.364 1.00 21.84 95 MET A CA 1
ATOM 764 C C . MET A 1 114 ? -8.372 -0.007 -6.178 1.00 21.83 95 MET A C 1
ATOM 765 O O . MET A 1 114 ? -8.818 0.555 -5.180 1.00 24.14 95 MET A O 1
ATOM 770 N N . ALA A 1 115 ? -9.157 -0.498 -7.147 1.00 19.67 96 ALA A N 1
ATOM 771 C CA . ALA A 1 115 ? -10.600 -0.430 -7.088 1.00 20.41 96 ALA A CA 1
ATOM 772 C C . ALA A 1 115 ? -11.194 -1.317 -5.984 1.00 20.15 96 ALA A C 1
ATOM 773 O O . ALA A 1 115 ? -12.176 -0.937 -5.344 1.00 22.37 96 ALA A O 1
ATOM 775 N N . TYR A 1 116 ? -10.637 -2.495 -5.779 1.00 19.93 97 TYR A N 1
ATOM 776 C CA . TYR A 1 116 ? -11.310 -3.522 -4.955 1.00 20.19 97 TYR A CA 1
ATOM 777 C C . TYR A 1 116 ? -10.532 -3.906 -3.753 1.00 20.58 97 TYR A C 1
ATOM 778 O O . TYR A 1 116 ? -10.978 -4.765 -2.995 1.00 22.07 97 TYR A O 1
ATOM 787 N N . GLY A 1 117 ? -9.363 -3.325 -3.587 1.00 22.25 98 GLY A N 1
ATOM 788 C CA . GLY A 1 117 ? -8.437 -3.814 -2.589 1.00 24.19 98 GLY A CA 1
ATOM 789 C C . GLY A 1 117 ? -7.708 -5.109 -2.977 1.00 24.49 98 GLY A C 1
ATOM 790 O O . GLY A 1 117 ? -7.983 -5.740 -4.000 1.00 23.15 98 GLY A O 1
ATOM 791 N N . PRO A 1 118 ? -6.783 -5.535 -2.127 1.00 24.98 99 PRO A N 1
ATOM 792 C CA . PRO A 1 118 ? -6.132 -6.831 -2.254 1.00 24.83 99 PRO A CA 1
ATOM 793 C C . PRO A 1 118 ? -7.141 -7.922 -1.970 1.00 23.77 99 PRO A C 1
ATOM 794 O O . PRO A 1 118 ? -7.922 -7.884 -1.009 1.00 26.63 99 PRO A O 1
ATOM 798 N N . ALA A 1 119 ? -7.177 -8.949 -2.799 1.00 21.99 100 ALA A N 1
ATOM 799 C CA . ALA A 1 119 ? -7.891 -10.148 -2.415 1.00 21.68 100 ALA A CA 1
ATOM 800 C C . ALA A 1 119 ? -7.155 -10.880 -1.291 1.00 21.29 100 ALA A C 1
ATOM 801 O O . ALA A 1 119 ? -5.974 -10.748 -1.143 1.00 20.04 100 ALA A O 1
ATOM 803 N N . GLN A 1 120 ? -7.883 -11.694 -0.527 1.00 23.29 101 GLN A N 1
ATOM 804 C CA . GLN A 1 120 ? -7.231 -12.700 0.293 1.00 24.96 101 GLN A CA 1
ATOM 805 C C . GLN A 1 120 ? -6.754 -13.836 -0.664 1.00 21.82 101 GLN A C 1
ATOM 806 O O . GLN A 1 120 ? -7.519 -14.730 -1.022 1.00 21.87 101 GLN A O 1
ATOM 812 N N . HIS A 1 121 ? -5.481 -13.794 -1.019 1.00 22.25 102 HIS A N 1
ATOM 813 C CA . HIS A 1 121 ? -4.933 -14.615 -2.103 1.00 23.33 102 HIS A CA 1
ATOM 814 C C . HIS A 1 121 ? -4.917 -16.035 -1.634 1.00 24.05 102 HIS A C 1
ATOM 815 O O . HIS A 1 121 ? -4.864 -16.954 -2.454 1.00 22.06 102 HIS A O 1
ATOM 822 N N . ALA A 1 122 ? -4.947 -16.232 -0.294 1.00 25.65 103 ALA A N 1
ATOM 823 C CA . ALA A 1 122 ? -5.056 -17.604 0.224 1.00 24.61 103 ALA A CA 1
ATOM 824 C C . ALA A 1 122 ? -6.344 -18.286 -0.307 1.00 24.82 103 ALA A C 1
ATOM 825 O O . ALA A 1 122 ? -6.330 -19.478 -0.592 1.00 27.13 103 ALA A O 1
ATOM 827 N N . ILE A 1 123 ? -7.451 -17.559 -0.449 1.00 24.46 104 ILE A N 1
ATOM 828 C CA . ILE A 1 123 ? -8.706 -18.128 -0.963 1.00 24.17 104 ILE A CA 1
ATOM 829 C C . ILE A 1 123 ? -8.542 -18.420 -2.419 1.00 24.55 104 ILE A C 1
ATOM 830 O O . ILE A 1 123 ? -8.869 -19.511 -2.894 1.00 23.20 104 ILE A O 1
ATOM 835 N N . SER A 1 124 ? -7.988 -17.435 -3.135 1.00 21.47 105 SER A N 1
ATOM 836 C CA . SER A 1 124 ? -7.758 -17.625 -4.540 1.00 21.56 105 SER A CA 1
ATOM 837 C C . SER A 1 124 ? -6.944 -18.853 -4.818 1.00 19.69 105 SER A C 1
ATOM 838 O O . SER A 1 124 ? -7.269 -19.627 -5.698 1.00 20.28 105 SER A O 1
ATOM 841 N N . THR A 1 125 ? -5.836 -19.016 -4.090 1.00 20.04 106 THR A N 1
ATOM 842 C CA . THR A 1 125 ? -4.987 -20.161 -4.286 1.00 21.95 106 THR A CA 1
ATOM 843 C C . THR A 1 125 ? -5.669 -21.501 -3.946 1.00 21.07 106 THR A C 1
ATOM 844 O O . THR A 1 125 ? -5.322 -22.479 -4.588 1.00 19.63 106 THR A O 1
ATOM 848 N N . GLU A 1 126 ? -6.588 -21.517 -2.989 1.00 23.01 107 GLU A N 1
ATOM 849 C CA . GLU A 1 126 ? -7.365 -22.705 -2.692 1.00 25.48 107 GLU A CA 1
ATOM 850 C C . GLU A 1 126 ? -8.115 -23.143 -3.928 1.00 25.08 107 GLU A C 1
ATOM 851 O O . GLU A 1 126 ? -8.052 -24.291 -4.313 1.00 25.30 107 GLU A O 1
ATOM 857 N N . LYS A 1 127 ? -8.757 -22.190 -4.598 1.00 25.91 108 LYS A N 1
ATOM 858 C CA . LYS A 1 127 ? -9.428 -22.521 -5.861 1.00 25.01 108 LYS A CA 1
ATOM 859 C C . LYS A 1 127 ? -8.529 -23.011 -6.966 1.00 23.86 108 LYS A C 1
ATOM 860 O O . LYS A 1 127 ? -8.850 -23.978 -7.708 1.00 23.65 108 LYS A O 1
ATOM 866 N N . ILE A 1 128 ? -7.429 -22.283 -7.145 1.00 22.57 109 ILE A N 1
ATOM 867 C CA . ILE A 1 128 ? -6.478 -22.552 -8.175 1.00 23.04 109 ILE A CA 1
ATOM 868 C C . ILE A 1 128 ? -5.837 -23.953 -7.996 1.00 23.07 109 ILE A C 1
ATOM 869 O O . ILE A 1 128 ? -5.712 -24.732 -8.961 1.00 23.29 109 ILE A O 1
ATOM 874 N N . LYS A 1 129 ? -5.435 -24.242 -6.769 1.00 23.72 110 LYS A N 1
ATOM 875 C CA . LYS A 1 129 ? -4.818 -25.522 -6.465 1.00 25.38 110 LYS A CA 1
ATOM 876 C C . LYS A 1 129 ? -5.758 -26.695 -6.733 1.00 26.83 110 LYS A C 1
ATOM 877 O O . LYS A 1 129 ? -5.292 -27.717 -7.252 1.00 28.99 110 LYS A O 1
ATOM 883 N N . ALA A 1 130 ? -7.060 -26.532 -6.445 1.00 28.63 111 ALA A N 1
ATOM 884 C CA . ALA A 1 130 ? -8.096 -27.522 -6.723 1.00 29.20 111 ALA A CA 1
ATOM 885 C C . ALA A 1 130 ? -8.148 -27.845 -8.190 1.00 30.06 111 ALA A C 1
ATOM 886 O O . ALA A 1 130 ? -8.348 -28.996 -8.546 1.00 30.98 111 ALA A O 1
ATOM 888 N N . LYS A 1 131 ? -7.952 -26.852 -9.048 1.00 30.81 112 LYS A N 1
ATOM 889 C CA . LYS A 1 131 ? -7.997 -27.059 -10.505 1.00 30.66 112 LYS A CA 1
ATOM 890 C C . LYS A 1 131 ? -6.688 -27.442 -11.159 1.00 30.04 112 LYS A C 1
ATOM 891 O O . LYS A 1 131 ? -6.675 -28.051 -12.238 1.00 30.81 112 LYS A O 1
ATOM 897 N N . TYR A 1 132 ? -5.588 -26.997 -10.567 1.00 29.18 113 TYR A N 1
ATOM 898 C CA . TYR A 1 132 ? -4.219 -27.291 -11.002 1.00 29.44 113 TYR A CA 1
ATOM 899 C C . TYR A 1 132 ? -3.464 -27.967 -9.851 1.00 29.48 113 TYR A C 1
ATOM 900 O O . TYR A 1 132 ? -2.450 -27.461 -9.415 1.00 26.30 113 TYR A O 1
ATOM 909 N N . PRO A 1 133 ? -3.934 -29.137 -9.396 1.00 30.21 114 PRO A N 1
ATOM 910 C CA . PRO A 1 133 ? -3.343 -29.786 -8.221 1.00 30.59 114 PRO A CA 1
ATOM 911 C C . PRO A 1 133 ? -1.875 -30.209 -8.357 1.00 30.75 114 PRO A C 1
ATOM 912 O O . PRO A 1 133 ? -1.179 -30.263 -7.362 1.00 31.94 114 PRO A O 1
ATOM 916 N N . ASP A 1 134 ? -1.406 -30.440 -9.575 1.00 30.91 115 ASP A N 1
ATOM 917 C CA . ASP A 1 134 ? -0.013 -30.802 -9.840 1.00 31.65 115 ASP A CA 1
ATOM 918 C C . ASP A 1 134 ? 0.924 -29.595 -10.011 1.00 30.92 115 ASP A C 1
ATOM 919 O O . ASP A 1 134 ? 2.114 -29.756 -10.282 1.00 30.55 115 ASP A O 1
ATOM 924 N N . TYR A 1 135 ? 0.387 -28.387 -9.840 1.00 29.85 116 TYR A N 1
ATOM 925 C CA . TYR A 1 135 ? 1.192 -27.172 -9.839 1.00 30.19 116 TYR A CA 1
ATOM 926 C C . TYR A 1 135 ? 1.633 -26.823 -8.437 1.00 29.36 116 TYR A C 1
ATOM 927 O O . TYR A 1 135 ? 0.968 -27.185 -7.478 1.00 29.48 116 TYR A O 1
ATOM 936 N N . GLU A 1 136 ? 2.730 -26.086 -8.329 1.00 29.21 117 GLU A N 1
ATOM 937 C CA . GLU A 1 136 ? 3.074 -25.369 -7.098 1.00 30.76 117 GLU A CA 1
ATOM 938 C C . GLU A 1 136 ? 2.282 -24.075 -7.170 1.00 28.42 117 GLU A C 1
ATOM 939 O O . GLU A 1 136 ? 2.421 -23.289 -8.101 1.00 26.51 117 GLU A O 1
ATOM 945 N N . VAL A 1 137 ? 1.431 -23.906 -6.201 1.00 27.16 118 VAL A N 1
ATOM 946 C CA . VAL A 1 137 ? 0.544 -22.768 -6.162 1.00 26.44 118 VAL A CA 1
ATOM 947 C C . VAL A 1 137 ? 0.889 -22.002 -4.895 1.00 26.44 118 VAL A C 1
ATOM 948 O O . VAL A 1 137 ? 0.687 -22.479 -3.793 1.00 26.18 118 VAL A O 1
ATOM 952 N N . THR A 1 138 ? 1.368 -20.787 -5.086 1.00 26.36 119 THR A N 1
ATOM 953 C CA . THR A 1 138 ? 1.901 -19.961 -3.971 1.00 25.56 119 THR A CA 1
ATOM 954 C C . THR A 1 138 ? 1.192 -18.610 -3.894 1.00 26.96 119 THR A C 1
ATOM 955 O O . THR A 1 138 ? 0.580 -18.133 -4.873 1.00 23.57 119 THR A O 1
ATOM 959 N N . TRP A 1 139 ? 1.205 -18.005 -2.723 1.00 26.93 120 TRP A N 1
ATOM 960 C CA . TRP A 1 139 ? 0.774 -16.635 -2.598 1.00 29.80 120 TRP A CA 1
ATOM 961 C C . TRP A 1 139 ? 1.744 -15.837 -1.721 1.00 31.53 120 TRP A C 1
ATOM 962 O O . TRP A 1 139 ? 2.593 -16.401 -1.029 1.00 30.17 120 TRP A O 1
ATOM 973 N N . ALA A 1 140 ? 1.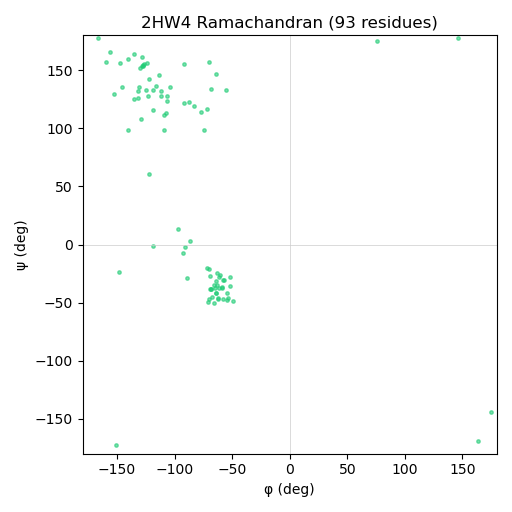629 -14.520 -1.816 1.00 35.64 121 ALA A N 1
ATOM 974 C CA . ALA A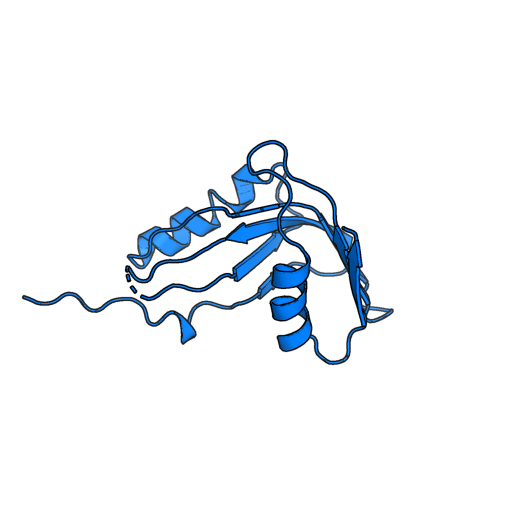 1 140 ? 2.292 -13.594 -0.895 1.00 38.11 121 ALA A CA 1
ATOM 975 C C . ALA A 1 140 ? 1.214 -12.725 -0.254 1.00 41.23 121 ALA A C 1
ATOM 976 O O . ALA A 1 140 ? 0.237 -12.341 -0.920 1.00 42.27 121 ALA A O 1
ATOM 978 N N . ASN A 1 141 ? 1.435 -12.444 1.040 1.00 43.84 122 ASN A N 1
ATOM 979 C CA . ASN A 1 141 ? 0.518 -11.801 2.000 1.00 45.08 122 ASN A CA 1
ATOM 980 C C . ASN A 1 141 ? -0.363 -12.772 2.798 1.00 46.67 122 ASN A C 1
ATOM 981 O O . ASN A 1 141 ? -0.368 -12.739 4.043 1.00 49.07 122 ASN A O 1
#

Sequence (116 aa):
LYFQSSMDLALIPDVDIDSSDGVFKYVLIRRVHSAESKEIVRGYKWAEYHADIYDDKVSGDMQKQGCCDCECLGGGRISHQSQDKKKIHVYGYYSMAYGPAQHAISTEKIKAKYPDYEVTWAN

Foldseek 3Di:
DDDDFDDCVPPQQEDEDAAAKWKKWWKWKPSCPIDIHIYTYRVDPARVVRVVVVQVVSVVRVIHMDTQWMAMWHHYVVQLEIEGEGGHPVRTHHPVVRVQVSVCVVSVVGHYYYDD

Solvent-accessible surface area: 6822 Å² total; per-residue (Å²): 188,217,180,175,52,52,80,16,83,124,5,76,63,1,60,18,41,57,75,24,88,8,57,0,0,1,0,74,0,47,10,73,161,59,42,38,0,0,13,0,30,110,142,9,117,130,19,43,52,0,38,105,110,6,23,35,45,15,111,179,80,50,1,77,17,71,28,53,0,0,0,119,0,22,7,77,44,182,84,95,90,0,61,0,51,18,150,4,192,72,62,24,85,6,132,5,37,37,0,7,115,45,0,88,82,113,41,85,90,22,111,25,62,124,43,160

Radius of gyration: 14.03 Å; Cα contacts (8 Å, |Δi|>4): 274; chains: 1; bounding box: 52×31×24 Å